Protein AF-A0A9E2H7W8-F1 (afdb_monomer)

pLDDT: mean 78.33, std 19.4, range [37.12, 98.12]

Foldseek 3Di:
DDPVVVVVVVVVVLVPPPCVPFAAFDDDQVQWTQHPQAIFGSDPPCRDDGDGLLLLLDADPQQQARPVLQVVLPDPPQDPSNSVSCVVSSVVSCVVSVVSHDPPRPDGPHVLNVLLSVLSNQVVDPPGRDPVSVVSVVVSVVVSVVVPPPPPDPPDD

Sequence (157 aa):
MDKYDTLLLDWADSSKIDEAECGKVVQVFGSWIVTEEGLVYGGSPHVEYFIEASRLWEVRPRTRQWDWLLHMDEKAWMSDADVYCLNTAFFFALDFFRAKQPRDFQGADTVGTLSLQAIGLLNRRPGAGGEIGKKLDNAVKRLSSYERDDDKEPRER

Secondary structure (DSSP, 8-state):
--HHHHHHHHHHH-TTS-HHHH--EEEEETTEEEESSEEEE--TT-TT-EEEGGGTT-B-TTT--BHHHHHHHT-TT--HHHHHHHHHHHHHHHHHTGGG--TT-----HHHHHHHHHHHHHHHSTTTSTTHHHHHHHHHHHHHHHTTSTT------

Radius of gyration: 19.07 Å; Cα contacts (8 Å, |Δi|>4): 165; chains: 1; bounding box: 36×75×44 Å

Solvent-accessible surface area (backbone atoms only — not comparable to full-atom values): 9376 Å² total; per-residue (Å²): 135,56,84,65,60,56,56,56,52,58,50,63,70,57,71,72,62,60,62,87,79,50,49,59,82,73,49,77,29,85,47,29,35,34,28,79,50,24,39,34,34,70,38,85,96,57,65,80,48,70,48,48,49,77,56,72,78,44,47,38,94,86,71,26,24,46,38,63,69,55,57,53,59,73,36,90,86,54,47,76,65,49,49,56,24,41,55,54,45,50,57,52,46,51,64,74,46,49,90,59,58,63,93,83,64,88,71,63,36,58,67,62,36,54,50,52,50,53,34,53,59,37,55,71,41,89,93,67,13,80,62,58,27,53,53,49,53,54,48,51,56,50,56,72,53,59,81,68,65,85,78,68,74,81,80,81,130

Mean predicted aligned error: 12.01 Å

Structure (mmCIF, N/CA/C/O backbone):
data_AF-A0A9E2H7W8-F1
#
_entry.id   AF-A0A9E2H7W8-F1
#
loop_
_atom_site.group_PDB
_atom_site.id
_atom_site.type_symbol
_atom_site.label_atom_id
_atom_site.label_alt_id
_atom_site.label_comp_id
_atom_site.label_asym_id
_atom_site.label_entity_id
_atom_site.label_seq_id
_atom_site.pdbx_PDB_ins_code
_atom_site.Cartn_x
_atom_site.Cartn_y
_atom_site.Cartn_z
_atom_site.occupancy
_atom_site.B_iso_or_equiv
_atom_site.auth_seq_id
_atom_site.auth_comp_id
_atom_site.auth_asym_id
_atom_site.auth_atom_id
_atom_site.pdbx_PDB_model_num
ATOM 1 N N . MET A 1 1 ? 4.867 -35.453 -3.139 1.00 44.66 1 MET A N 1
ATOM 2 C CA . MET A 1 1 ? 4.911 -34.287 -2.242 1.00 44.66 1 MET A CA 1
ATOM 3 C C . MET A 1 1 ? 5.174 -33.113 -3.149 1.00 44.66 1 MET A C 1
ATOM 5 O O . MET A 1 1 ? 6.260 -33.031 -3.717 1.00 44.66 1 MET A O 1
ATOM 9 N N . ASP A 1 2 ? 4.121 -32.359 -3.440 1.00 42.00 2 ASP A N 1
ATOM 10 C CA . ASP A 1 2 ? 4.185 -31.297 -4.436 1.00 42.00 2 ASP A CA 1
ATOM 11 C C . ASP A 1 2 ? 4.929 -30.098 -3.853 1.00 42.00 2 ASP A C 1
ATOM 13 O O . ASP A 1 2 ? 4.917 -29.863 -2.648 1.00 42.00 2 ASP A O 1
ATOM 17 N N . LYS A 1 3 ? 5.577 -29.319 -4.719 1.00 40.59 3 LYS A N 1
ATOM 18 C CA . LYS A 1 3 ? 6.368 -28.123 -4.370 1.00 40.59 3 LYS A CA 1
ATOM 19 C C . LYS A 1 3 ? 5.599 -27.101 -3.504 1.00 40.59 3 LYS A C 1
ATOM 21 O O . LYS A 1 3 ? 6.209 -26.239 -2.881 1.00 40.59 3 LYS A O 1
ATOM 26 N N . TYR A 1 4 ? 4.272 -27.205 -3.474 1.00 43.06 4 TYR A N 1
ATOM 27 C CA . TYR A 1 4 ? 3.365 -26.389 -2.671 1.00 43.06 4 TYR A CA 1
ATOM 28 C C . TYR A 1 4 ? 3.225 -26.868 -1.218 1.00 43.06 4 TYR A C 1
ATOM 30 O O . TYR A 1 4 ? 3.068 -26.031 -0.334 1.00 43.06 4 TYR A O 1
ATOM 38 N N . ASP A 1 5 ? 3.367 -28.170 -0.947 1.00 37.12 5 ASP A N 1
ATOM 39 C CA . ASP A 1 5 ? 3.333 -28.712 0.421 1.00 37.12 5 ASP A CA 1
ATOM 40 C C . ASP A 1 5 ? 4.557 -28.256 1.224 1.00 37.12 5 ASP A C 1
ATOM 42 O O . ASP A 1 5 ? 4.476 -28.021 2.426 1.00 37.12 5 ASP A O 1
ATOM 46 N N . THR A 1 6 ? 5.700 -28.086 0.555 1.00 44.28 6 THR A N 1
ATOM 47 C CA . THR A 1 6 ? 6.949 -27.648 1.193 1.00 44.28 6 THR A CA 1
ATOM 48 C C . THR A 1 6 ? 6.912 -26.167 1.579 1.00 44.28 6 THR A C 1
ATOM 50 O O . THR A 1 6 ? 7.431 -25.802 2.626 1.00 44.28 6 THR A O 1
ATOM 53 N N . LEU A 1 7 ? 6.237 -25.322 0.788 1.00 44.41 7 LEU A N 1
ATOM 54 C CA . LEU A 1 7 ? 6.051 -23.897 1.101 1.00 44.41 7 LEU A CA 1
ATOM 55 C C . LEU A 1 7 ? 5.103 -23.679 2.289 1.00 44.41 7 LEU A C 1
ATOM 57 O O . LEU A 1 7 ? 5.297 -22.744 3.059 1.00 44.41 7 LEU A O 1
ATOM 61 N N . LEU A 1 8 ? 4.106 -24.554 2.452 1.00 42.44 8 LEU A N 1
ATOM 62 C CA . LEU A 1 8 ? 3.208 -24.580 3.612 1.00 42.44 8 LEU A CA 1
ATOM 63 C C . LEU A 1 8 ? 3.922 -25.031 4.897 1.00 42.44 8 LEU A C 1
ATOM 65 O O . LEU A 1 8 ? 3.584 -24.563 5.982 1.00 42.44 8 LEU A O 1
ATOM 69 N N . LEU A 1 9 ? 4.921 -25.910 4.777 1.00 42.34 9 LEU A N 1
ATOM 70 C CA . LEU A 1 9 ? 5.738 -26.387 5.897 1.00 42.34 9 LEU A CA 1
ATOM 71 C C . LEU A 1 9 ? 6.800 -25.367 6.343 1.00 42.34 9 LEU A C 1
ATOM 73 O O . LEU A 1 9 ? 6.976 -25.201 7.545 1.00 42.34 9 LEU A O 1
ATOM 77 N N . ASP A 1 10 ? 7.422 -24.617 5.426 1.00 45.72 10 ASP A N 1
ATOM 78 C CA . ASP A 1 10 ? 8.289 -23.474 5.790 1.00 45.72 10 ASP A CA 1
ATOM 79 C C . ASP A 1 10 ? 7.483 -22.320 6.425 1.00 45.72 10 ASP A C 1
ATOM 81 O O . ASP A 1 10 ? 7.966 -21.594 7.296 1.00 45.72 10 ASP A O 1
ATOM 85 N N . TRP A 1 11 ? 6.211 -22.180 6.044 1.00 48.69 11 TRP A N 1
ATOM 86 C CA . TRP A 1 11 ? 5.262 -21.255 6.669 1.00 48.69 11 TRP A CA 1
ATOM 87 C C . TRP A 1 11 ? 4.937 -21.609 8.124 1.00 48.69 11 TRP A C 1
ATOM 89 O O . TRP A 1 11 ? 4.744 -20.717 8.949 1.00 48.69 11 TRP A O 1
ATOM 99 N N . ALA A 1 12 ? 4.921 -22.900 8.457 1.00 42.59 12 ALA A N 1
ATOM 100 C CA . ALA A 1 12 ? 4.711 -23.366 9.823 1.00 42.59 12 ALA A CA 1
ATOM 101 C C . ALA A 1 12 ? 5.918 -23.106 10.743 1.00 42.59 12 ALA A C 1
ATOM 103 O O . ALA A 1 12 ? 5.743 -23.136 11.953 1.00 42.59 12 ALA A O 1
ATOM 104 N N . ASP A 1 13 ? 7.109 -22.814 10.209 1.00 45.91 13 ASP A N 1
ATOM 105 C CA . ASP A 1 13 ? 8.274 -22.376 11.003 1.00 45.91 13 ASP A CA 1
ATOM 106 C C . ASP A 1 13 ? 8.330 -20.837 11.147 1.00 45.91 13 ASP A C 1
ATOM 108 O O . ASP A 1 13 ? 8.968 -20.289 12.047 1.00 45.91 13 ASP A O 1
ATOM 112 N N . SER A 1 14 ? 7.562 -20.119 10.314 1.00 47.2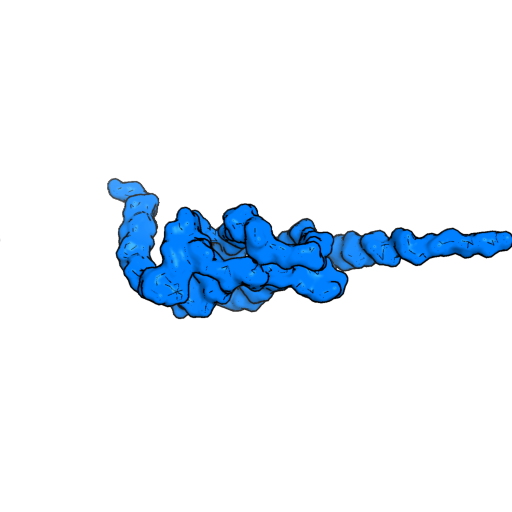2 14 SER A N 1
ATOM 113 C CA . SER A 1 14 ? 7.290 -18.678 10.453 1.00 47.22 14 SER A CA 1
ATOM 114 C C . SER A 1 14 ? 6.234 -18.368 11.527 1.00 47.22 14 SER A C 1
ATOM 116 O O . SER A 1 14 ? 5.919 -17.205 11.772 1.00 47.22 14 SER A O 1
ATOM 118 N N . SER A 1 15 ? 5.737 -19.382 12.247 1.00 44.72 15 SER A N 1
ATOM 119 C CA . SER A 1 15 ? 4.839 -19.261 13.408 1.00 44.72 15 SER A CA 1
ATOM 120 C C . SER A 1 15 ? 5.518 -18.676 14.662 1.00 44.72 15 SER A C 1
ATOM 122 O O . SER A 1 15 ? 5.106 -18.951 15.787 1.00 44.72 15 SER A O 1
ATOM 124 N N . LYS A 1 16 ? 6.586 -17.894 14.479 1.00 46.44 16 LYS A N 1
ATOM 125 C CA . LYS A 1 16 ? 7.222 -17.063 15.509 1.00 46.44 16 LYS A CA 1
ATOM 126 C C . LYS A 1 16 ? 7.024 -15.574 15.243 1.00 46.44 16 LYS A C 1
ATOM 128 O O . LYS A 1 16 ? 7.839 -14.756 15.653 1.00 46.44 16 LYS A O 1
ATOM 133 N N . ILE A 1 17 ? 5.945 -15.210 14.559 1.00 52.53 17 ILE A N 1
ATOM 134 C CA . ILE A 1 17 ? 5.330 -13.920 14.848 1.00 52.53 17 ILE A CA 1
ATOM 135 C C . ILE A 1 17 ? 4.647 -14.150 16.188 1.00 52.53 17 ILE A C 1
ATOM 137 O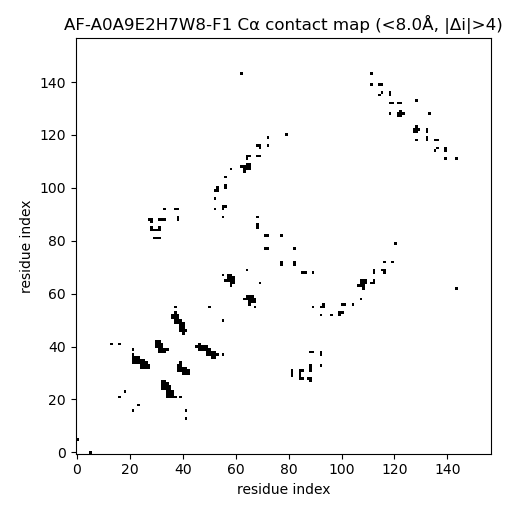 O . ILE A 1 17 ? 3.678 -14.904 16.248 1.00 52.53 17 ILE A O 1
ATOM 141 N N . ASP A 1 18 ? 5.227 -13.617 17.263 1.00 46.28 18 ASP A N 1
ATOM 142 C CA . ASP A 1 18 ? 4.607 -13.659 18.583 1.00 46.28 18 ASP A CA 1
ATOM 143 C C . ASP A 1 18 ? 3.198 -13.067 18.430 1.00 46.28 18 ASP A C 1
ATOM 145 O O . ASP A 1 18 ? 3.026 -11.858 18.264 1.00 46.28 18 ASP A O 1
ATOM 149 N N . GLU A 1 19 ? 2.172 -13.927 18.451 1.00 49.47 19 GLU A N 1
ATOM 150 C CA . GLU A 1 19 ? 0.756 -13.526 18.385 1.00 49.47 19 GLU A CA 1
ATOM 151 C C . GLU A 1 19 ? 0.411 -12.494 19.477 1.00 49.47 19 GLU A C 1
ATOM 153 O O . GLU A 1 19 ? -0.604 -11.805 19.396 1.00 49.47 19 GLU A O 1
ATOM 158 N N . ALA A 1 20 ? 1.280 -12.372 20.486 1.00 48.41 20 ALA A N 1
ATOM 159 C CA . ALA A 1 20 ? 1.199 -11.433 21.586 1.00 48.41 20 ALA A CA 1
ATOM 160 C C . ALA A 1 20 ? 1.316 -9.949 21.186 1.00 48.41 20 ALA A C 1
ATOM 162 O O . ALA A 1 20 ? 0.819 -9.118 21.943 1.00 48.41 20 ALA A O 1
ATOM 163 N N . GLU A 1 21 ? 1.933 -9.596 20.047 1.00 56.12 21 GLU A N 1
ATOM 164 C CA . GLU A 1 21 ? 2.217 -8.183 19.711 1.00 56.12 21 GLU A CA 1
ATOM 165 C C . GLU A 1 21 ? 1.489 -7.623 18.474 1.00 56.12 21 GLU A C 1
ATOM 167 O O . GLU A 1 21 ? 1.510 -6.412 18.279 1.00 56.12 21 GLU A O 1
ATOM 172 N N . CYS A 1 22 ? 0.842 -8.445 17.637 1.00 59.53 22 CYS A N 1
ATOM 173 C CA . CYS A 1 22 ? 0.241 -7.975 16.369 1.00 59.53 22 CYS A CA 1
ATOM 174 C C . CYS A 1 22 ? -1.229 -8.364 16.147 1.00 59.53 22 CYS A C 1
ATOM 176 O O . CYS A 1 22 ? -1.785 -8.122 15.068 1.00 59.53 22 CYS A O 1
ATOM 178 N N . GLY A 1 23 ? -1.873 -8.955 17.154 1.00 71.81 23 GLY A N 1
ATOM 179 C CA . GLY A 1 23 ? -3.262 -9.393 17.084 1.00 71.81 23 GLY A CA 1
ATOM 180 C C . GLY A 1 23 ? -3.481 -10.615 16.185 1.00 71.81 23 GLY A C 1
ATOM 181 O O . GLY A 1 23 ? -2.573 -11.157 15.554 1.00 71.81 23 GLY A O 1
ATOM 182 N N . LYS A 1 24 ? -4.730 -11.081 16.131 1.00 87.19 24 LYS A N 1
ATOM 183 C CA . LYS A 1 24 ? -5.105 -12.304 15.413 1.00 87.19 24 LYS A CA 1
ATOM 184 C C . LYS A 1 24 ? -4.941 -12.148 13.897 1.00 87.19 24 LYS A C 1
ATOM 186 O O . LYS A 1 24 ? -5.365 -11.145 13.323 1.00 87.19 24 LYS A O 1
ATOM 191 N N . VAL A 1 25 ? -4.399 -13.175 13.237 1.00 90.88 25 VAL A N 1
ATOM 192 C CA . VAL A 1 25 ? -4.284 -13.234 11.770 1.00 90.88 25 VAL A CA 1
ATOM 193 C C . VAL A 1 25 ? -5.665 -13.362 11.118 1.00 90.88 25 VAL A C 1
ATOM 195 O O . VAL A 1 25 ? -6.462 -14.232 11.475 1.00 90.88 25 VAL A O 1
ATOM 198 N N . VAL A 1 26 ? -5.926 -12.504 10.132 1.00 94.06 26 VAL A N 1
ATOM 199 C CA . VAL A 1 26 ? -7.161 -12.461 9.336 1.00 94.06 26 VAL A CA 1
ATOM 200 C C . VAL A 1 26 ? -6.944 -13.108 7.971 1.00 94.06 26 VAL A C 1
ATOM 202 O O . VAL A 1 26 ? -7.725 -13.968 7.572 1.00 94.06 26 VAL A O 1
ATOM 205 N N . GLN A 1 27 ? -5.900 -12.693 7.247 1.00 95.19 27 GLN A N 1
ATOM 206 C CA . GLN A 1 27 ? -5.619 -13.155 5.885 1.00 95.19 27 GLN A CA 1
ATOM 207 C C . GLN A 1 27 ? -4.141 -12.965 5.529 1.00 95.19 27 GLN A C 1
ATOM 209 O O . GLN A 1 27 ? -3.472 -12.075 6.040 1.00 95.19 27 GLN A O 1
ATOM 214 N N . VAL A 1 28 ? -3.641 -13.787 4.610 1.00 93.25 28 VAL A N 1
ATOM 215 C CA . VAL A 1 28 ? -2.244 -13.801 4.164 1.00 93.25 28 VAL A CA 1
ATOM 216 C C . VAL A 1 28 ? -2.148 -13.593 2.656 1.00 93.25 28 VAL A C 1
ATOM 218 O O . VAL A 1 28 ? -2.925 -14.186 1.902 1.00 93.25 28 VAL A O 1
ATOM 221 N N . PHE A 1 29 ? -1.139 -12.830 2.227 1.00 93.50 29 PHE A N 1
ATOM 222 C CA . PHE A 1 29 ? -0.757 -12.620 0.832 1.00 93.50 29 PHE A CA 1
ATOM 223 C C . PHE A 1 29 ? 0.772 -12.608 0.691 1.00 93.50 29 PHE A C 1
ATOM 225 O O . PHE A 1 29 ? 1.420 -11.581 0.894 1.00 93.50 29 PHE A O 1
ATOM 232 N N . GLY A 1 30 ? 1.365 -13.751 0.333 1.00 91.62 30 GLY A N 1
ATOM 233 C CA . GLY A 1 30 ? 2.826 -13.879 0.291 1.00 91.62 30 GLY A CA 1
ATOM 234 C C . GLY A 1 30 ? 3.438 -13.505 1.642 1.00 91.62 30 GLY A C 1
ATOM 235 O O . GLY A 1 30 ? 2.965 -13.975 2.666 1.00 91.62 30 GLY A O 1
ATOM 236 N N . SER A 1 31 ? 4.432 -12.619 1.651 1.00 91.12 31 SER A N 1
ATOM 237 C CA . SER A 1 31 ? 5.090 -12.134 2.873 1.00 91.12 31 SER A CA 1
ATOM 238 C C . SER A 1 31 ? 4.257 -11.132 3.694 1.00 91.12 31 SER A C 1
ATOM 240 O O . SER A 1 31 ? 4.716 -10.694 4.743 1.00 91.12 31 SER A O 1
ATOM 242 N N . TRP A 1 32 ? 3.063 -10.734 3.240 1.00 93.69 32 TRP A N 1
ATOM 243 C CA . TRP A 1 32 ? 2.207 -9.762 3.928 1.00 93.69 32 TRP A CA 1
ATOM 244 C C . TRP A 1 32 ? 1.034 -10.433 4.634 1.00 93.69 32 TRP A C 1
ATOM 246 O O . TRP A 1 32 ? 0.323 -11.257 4.056 1.00 93.69 32 TRP A O 1
ATOM 256 N N . ILE A 1 33 ? 0.811 -10.046 5.884 1.00 94.06 33 ILE A N 1
ATOM 257 C CA . ILE A 1 33 ? -0.150 -10.662 6.792 1.00 94.06 33 ILE A CA 1
ATOM 258 C C . ILE A 1 33 ? -1.088 -9.570 7.295 1.00 94.06 33 ILE A C 1
ATOM 260 O O . ILE A 1 33 ? -0.663 -8.604 7.920 1.00 94.06 33 ILE A O 1
ATOM 264 N N . VAL A 1 34 ? -2.376 -9.715 7.009 1.00 95.38 34 VAL A N 1
ATOM 265 C CA . VAL A 1 34 ? -3.436 -8.865 7.554 1.00 95.38 34 VAL A CA 1
ATOM 266 C C . VAL A 1 34 ? -3.830 -9.437 8.908 1.00 95.38 34 VAL A C 1
ATOM 268 O O . VAL A 1 34 ? -4.223 -10.603 8.994 1.00 95.38 34 VAL A O 1
ATOM 271 N N . THR A 1 35 ? -3.741 -8.626 9.955 1.00 95.00 35 THR A N 1
ATOM 272 C CA . THR A 1 35 ? -4.181 -8.964 11.314 1.00 95.00 35 THR A CA 1
ATOM 273 C C . THR A 1 35 ? -5.399 -8.128 11.701 1.00 95.00 35 THR A C 1
ATOM 275 O O . THR A 1 35 ? -5.868 -7.309 10.916 1.00 95.00 35 THR A O 1
ATOM 278 N N . GLU A 1 36 ? -5.947 -8.316 12.902 1.00 94.19 36 GLU A N 1
ATOM 279 C CA . GLU A 1 36 ? -7.016 -7.457 13.444 1.00 94.19 36 GLU A CA 1
ATOM 280 C C . GLU A 1 36 ? -6.541 -6.025 13.770 1.00 94.19 36 GLU A C 1
ATOM 282 O O . GLU A 1 36 ? -7.351 -5.099 13.913 1.00 94.19 36 GLU A O 1
ATOM 287 N N . GLU A 1 37 ? -5.228 -5.817 13.842 1.00 93.06 37 GLU A N 1
ATOM 288 C CA . GLU A 1 37 ? -4.620 -4.544 14.227 1.00 93.06 37 GLU A CA 1
ATOM 289 C C . GLU A 1 37 ? -4.046 -3.774 13.037 1.00 93.06 37 GLU A C 1
ATOM 291 O O . GLU A 1 37 ? -3.989 -2.543 13.087 1.00 93.06 37 GLU A O 1
ATOM 296 N N . GLY A 1 38 ? -3.694 -4.453 11.942 1.00 94.69 38 GLY A N 1
ATOM 297 C CA . GLY A 1 38 ? -3.121 -3.808 10.767 1.00 94.69 38 GLY A CA 1
ATOM 298 C C . GLY A 1 38 ? -2.531 -4.783 9.753 1.00 94.69 38 GLY A C 1
ATOM 299 O O . GLY A 1 38 ? -3.066 -5.865 9.520 1.00 94.69 38 GLY A O 1
ATOM 300 N N . LEU A 1 39 ? -1.438 -4.368 9.118 1.00 94.44 39 LEU A N 1
ATOM 301 C CA . LEU A 1 39 ? -0.706 -5.143 8.126 1.00 94.44 39 LEU A CA 1
ATOM 302 C C . LEU A 1 39 ? 0.736 -5.364 8.592 1.00 94.44 39 LEU A C 1
ATOM 304 O O . LEU A 1 39 ? 1.449 -4.407 8.879 1.00 94.44 39 LEU A O 1
ATOM 308 N N . VAL A 1 40 ? 1.171 -6.616 8.635 1.00 92.56 40 VAL A N 1
ATOM 309 C CA . VAL A 1 40 ? 2.506 -7.035 9.072 1.00 92.56 40 VAL A CA 1
ATOM 310 C C . VAL A 1 40 ? 3.268 -7.611 7.887 1.00 92.56 40 VAL A C 1
ATOM 312 O O . VAL A 1 40 ? 2.708 -8.364 7.088 1.00 92.56 40 VAL A O 1
ATOM 315 N N . TYR A 1 41 ? 4.552 -7.292 7.777 1.00 91.12 41 TYR A N 1
ATOM 316 C CA . TYR A 1 41 ? 5.461 -7.990 6.878 1.00 91.12 41 TYR A CA 1
ATOM 317 C C . TYR A 1 41 ? 6.175 -9.126 7.622 1.00 91.12 41 TYR A C 1
ATOM 319 O O . TYR A 1 41 ? 6.957 -8.889 8.538 1.00 91.12 41 TYR A O 1
ATOM 327 N N . GLY A 1 42 ? 5.913 -10.366 7.213 1.00 85.50 42 GLY A N 1
ATOM 328 C CA . GLY A 1 42 ? 6.497 -11.586 7.774 1.00 85.50 42 GLY A CA 1
ATOM 329 C C . GLY A 1 42 ? 7.741 -12.095 7.037 1.00 85.50 42 GLY A C 1
ATOM 330 O O . GLY A 1 42 ? 8.185 -13.211 7.294 1.00 85.50 42 GLY A O 1
ATOM 331 N N . GLY A 1 43 ? 8.295 -11.336 6.085 1.00 78.44 43 GLY A N 1
ATOM 332 C CA . GLY A 1 43 ? 9.457 -11.774 5.310 1.00 78.44 43 GLY A CA 1
ATOM 333 C C . GLY A 1 43 ? 10.785 -11.619 6.063 1.00 78.44 43 GLY A C 1
ATOM 334 O O . GLY A 1 43 ? 11.077 -10.586 6.664 1.00 78.44 43 GLY A O 1
ATOM 335 N N . SER A 1 44 ? 11.643 -12.635 5.980 1.00 69.12 44 SER A N 1
ATOM 336 C CA . SER A 1 44 ? 13.021 -12.589 6.494 1.00 69.12 44 SER A CA 1
ATOM 337 C C . SER A 1 44 ? 13.945 -11.803 5.543 1.00 69.12 44 SER A C 1
ATOM 339 O O . SER A 1 44 ? 13.782 -11.919 4.326 1.00 69.12 44 SER A O 1
ATOM 341 N N . PRO A 1 45 ? 14.924 -11.014 6.037 1.00 64.56 45 PRO A N 1
ATOM 342 C CA . PRO A 1 45 ? 15.344 -10.850 7.436 1.00 64.56 45 PRO A CA 1
ATOM 343 C C . PRO A 1 45 ? 14.651 -9.695 8.185 1.00 64.56 45 PRO A C 1
ATOM 345 O O . PRO A 1 45 ? 15.090 -9.328 9.271 1.00 64.56 45 PRO A O 1
ATOM 348 N N . HIS A 1 46 ? 13.608 -9.085 7.618 1.00 63.06 46 HIS A N 1
ATOM 349 C CA . HIS A 1 46 ? 13.054 -7.815 8.095 1.00 63.06 46 HIS A CA 1
ATOM 350 C C . HIS A 1 46 ? 11.624 -7.964 8.624 1.00 63.06 46 HIS A C 1
ATOM 352 O O . HIS A 1 46 ? 10.704 -7.379 8.072 1.00 63.06 46 HIS A O 1
ATOM 358 N N . VAL A 1 47 ? 11.441 -8.689 9.729 1.00 60.88 47 VAL A N 1
ATOM 359 C CA . VAL A 1 47 ? 10.121 -8.989 10.338 1.00 60.88 47 VAL A CA 1
ATOM 360 C C . VAL A 1 47 ? 9.511 -7.790 11.104 1.00 60.88 47 VAL A C 1
ATOM 362 O O . VAL A 1 47 ? 8.584 -7.938 11.888 1.00 60.88 47 VAL A O 1
ATOM 365 N N . GLU A 1 48 ? 10.038 -6.577 10.921 1.00 66.88 48 GLU A N 1
ATOM 366 C CA . GLU A 1 48 ? 9.772 -5.430 11.811 1.00 66.88 48 GLU A CA 1
ATOM 367 C C . GLU A 1 48 ? 8.768 -4.407 11.252 1.00 66.88 48 GLU A C 1
ATOM 369 O O . GLU A 1 48 ? 8.524 -3.372 11.873 1.00 66.88 48 GLU A O 1
ATOM 374 N N . TYR A 1 49 ? 8.193 -4.639 10.069 1.00 82.81 49 TYR A N 1
ATOM 375 C CA . TYR A 1 49 ? 7.285 -3.662 9.461 1.00 82.81 49 TYR A CA 1
ATOM 376 C C . TYR A 1 49 ? 5.828 -3.968 9.796 1.00 82.81 49 TYR A C 1
ATOM 378 O O . TYR A 1 49 ? 5.230 -4.893 9.247 1.00 82.81 49 TYR A O 1
ATOM 386 N N . PHE A 1 50 ? 5.260 -3.128 10.660 1.00 91.19 50 PHE A N 1
ATOM 387 C CA . PHE A 1 50 ? 3.841 -3.095 10.993 1.00 91.19 50 PHE A CA 1
ATOM 388 C C . PHE A 1 50 ? 3.210 -1.770 10.550 1.00 91.19 50 PHE A C 1
ATOM 390 O O . PHE A 1 50 ? 3.674 -0.682 10.902 1.00 91.19 50 PHE A O 1
ATOM 397 N N . ILE A 1 51 ? 2.136 -1.870 9.773 1.00 93.50 51 ILE A N 1
ATOM 398 C CA . ILE A 1 51 ? 1.284 -0.761 9.356 1.00 93.50 51 ILE A CA 1
ATOM 399 C C . ILE A 1 51 ? -0.013 -0.877 10.141 1.00 93.50 51 ILE A C 1
ATOM 401 O O . ILE A 1 51 ? -0.878 -1.690 9.818 1.00 93.50 51 ILE A O 1
ATOM 405 N N . GLU A 1 52 ? -0.152 -0.054 11.171 1.00 93.62 52 GLU A N 1
ATOM 406 C CA . GLU A 1 52 ? -1.367 -0.009 11.977 1.00 93.62 52 GLU A CA 1
ATOM 407 C C . GLU A 1 52 ? -2.591 0.331 11.108 1.00 93.62 52 GLU A C 1
ATOM 409 O O . GLU A 1 52 ? -2.525 1.167 10.202 1.00 93.62 52 GLU A O 1
ATOM 414 N N . ALA A 1 53 ? -3.741 -0.275 11.402 1.00 94.94 53 ALA A N 1
ATOM 415 C CA . ALA A 1 53 ? -4.966 -0.083 10.631 1.00 94.94 53 ALA A CA 1
ATOM 416 C C . ALA A 1 53 ? -5.414 1.389 10.531 1.00 94.94 53 ALA A C 1
ATOM 418 O O . ALA A 1 53 ? -6.005 1.786 9.527 1.00 94.94 53 ALA A O 1
ATOM 419 N N . SER A 1 54 ? -5.131 2.205 11.553 1.00 92.50 54 SER A N 1
ATOM 420 C CA . SER A 1 54 ? -5.414 3.649 11.557 1.00 92.50 54 SER A CA 1
ATOM 421 C C . SER A 1 54 ? -4.593 4.415 10.510 1.00 92.50 54 SER A C 1
ATOM 423 O O . SER A 1 54 ? -5.042 5.439 9.995 1.00 92.50 54 SER A O 1
ATOM 425 N N . ARG A 1 55 ? -3.424 3.884 10.140 1.00 94.88 55 ARG A N 1
ATOM 426 C CA . ARG A 1 55 ? -2.456 4.496 9.224 1.00 94.88 55 ARG A CA 1
ATOM 427 C C . ARG A 1 55 ? -2.622 4.055 7.772 1.00 94.88 55 ARG A C 1
ATOM 429 O O . ARG A 1 55 ? -2.055 4.684 6.885 1.00 94.88 55 ARG A O 1
ATOM 436 N N . LEU A 1 56 ? -3.442 3.035 7.495 1.00 96.19 56 LEU A N 1
ATOM 437 C CA . LEU A 1 56 ? -3.737 2.585 6.123 1.00 96.19 56 LEU A CA 1
ATOM 438 C C . LEU A 1 56 ? -4.331 3.704 5.251 1.00 96.19 56 LEU A C 1
ATOM 440 O O . LEU A 1 56 ? -4.166 3.698 4.035 1.00 96.19 56 LEU A O 1
ATOM 444 N N . TRP A 1 57 ? -4.992 4.683 5.871 1.00 96.75 57 TRP A N 1
ATOM 445 C CA . TRP A 1 57 ? -5.630 5.811 5.189 1.00 96.75 57 TRP A CA 1
ATOM 446 C C . TRP A 1 57 ? -4.699 7.014 4.965 1.00 96.75 57 TRP A C 1
ATOM 448 O O . TRP A 1 57 ? -5.148 8.050 4.469 1.00 96.75 57 TRP A O 1
ATOM 458 N N . GLU A 1 58 ? -3.414 6.900 5.316 1.00 96.06 58 GLU A N 1
ATOM 459 C CA . GLU A 1 58 ? -2.416 7.945 5.084 1.00 96.06 58 GLU A CA 1
ATOM 460 C C . GLU A 1 58 ? -2.160 8.135 3.579 1.00 96.06 58 GLU A C 1
ATOM 462 O O . GLU A 1 58 ? -1.767 7.220 2.846 1.00 96.06 58 GLU A O 1
ATOM 467 N N . VAL A 1 59 ? -2.370 9.368 3.117 1.00 97.06 59 VAL A N 1
ATOM 468 C CA . VAL A 1 59 ? -2.086 9.800 1.746 1.00 97.06 59 VAL A CA 1
ATOM 469 C C . VAL A 1 59 ? -1.138 10.990 1.750 1.00 97.06 59 VAL A C 1
ATOM 471 O O . VAL A 1 59 ? -1.157 11.826 2.656 1.00 97.06 59 VAL A O 1
ATOM 474 N N . ARG A 1 60 ? -0.324 11.118 0.702 1.00 93.88 60 ARG A N 1
ATOM 475 C CA . ARG A 1 60 ? 0.581 12.261 0.544 1.00 93.88 60 ARG A CA 1
ATOM 476 C C . ARG A 1 60 ? -0.227 13.566 0.424 1.00 93.88 60 ARG A C 1
ATOM 478 O O . ARG A 1 60 ? -1.064 13.654 -0.475 1.00 93.88 60 ARG A O 1
ATOM 485 N N . PRO A 1 61 ? 0.057 14.625 1.213 1.00 89.06 61 PRO A N 1
ATOM 486 C CA . PRO A 1 61 ? -0.802 15.816 1.290 1.00 89.06 61 PRO A CA 1
ATOM 487 C C . PRO A 1 61 ? -1.067 16.551 -0.031 1.00 89.06 61 PRO A C 1
ATOM 489 O O . PRO A 1 61 ? -2.074 17.236 -0.160 1.00 89.06 61 PRO A O 1
ATOM 492 N N . ARG A 1 62 ? -0.156 16.454 -1.009 1.00 87.94 62 ARG A N 1
ATOM 493 C CA . ARG A 1 62 ? -0.256 17.186 -2.287 1.00 87.94 62 ARG A CA 1
ATOM 494 C C . ARG A 1 62 ? -0.770 16.347 -3.448 1.00 87.94 62 ARG A C 1
ATOM 496 O O . ARG A 1 62 ? -1.446 16.880 -4.314 1.00 87.94 62 ARG A O 1
ATOM 503 N N . THR A 1 63 ? -0.390 15.074 -3.503 1.00 91.62 63 THR A N 1
ATOM 504 C CA . THR A 1 63 ? -0.713 14.186 -4.631 1.00 91.62 63 THR A CA 1
ATOM 505 C C . THR A 1 63 ? -1.825 13.206 -4.298 1.00 91.62 63 THR A C 1
ATOM 507 O O . THR A 1 63 ? -2.321 12.537 -5.191 1.00 91.62 63 THR A O 1
ATOM 510 N N . ARG A 1 64 ? -2.195 13.092 -3.015 1.00 95.06 64 ARG A N 1
ATOM 511 C CA . ARG A 1 64 ? -3.168 12.127 -2.494 1.00 95.06 64 ARG A CA 1
ATOM 512 C C . ARG A 1 64 ? -2.851 10.669 -2.837 1.00 95.06 64 ARG A C 1
ATOM 514 O O . ARG A 1 64 ? -3.730 9.816 -2.807 1.00 95.06 64 ARG A O 1
ATOM 521 N N . GLN A 1 65 ? -1.599 10.369 -3.149 1.00 96.69 65 GLN A N 1
ATOM 522 C CA . GLN A 1 65 ? -1.142 9.005 -3.388 1.00 96.69 65 GLN A CA 1
ATOM 523 C C . GLN A 1 65 ? -1.033 8.254 -2.063 1.00 96.69 65 GLN A C 1
ATOM 525 O O . GLN A 1 65 ? -0.694 8.872 -1.050 1.00 96.69 65 GLN A O 1
ATOM 530 N N . TRP A 1 66 ? -1.295 6.947 -2.072 1.00 97.62 66 TRP A N 1
ATOM 531 C CA . TRP A 1 66 ? -1.172 6.102 -0.883 1.00 97.62 66 TRP A CA 1
ATOM 532 C C . TRP A 1 66 ? 0.267 6.123 -0.382 1.00 97.62 66 TRP A C 1
ATOM 534 O O . TRP A 1 66 ? 1.178 5.693 -1.095 1.00 97.62 66 TRP A O 1
ATOM 544 N N . ASP A 1 67 ? 0.479 6.638 0.829 1.00 95.56 67 ASP A N 1
ATOM 545 C CA . ASP A 1 67 ? 1.838 6.894 1.301 1.00 95.56 67 ASP A CA 1
ATOM 546 C C . ASP A 1 67 ? 2.599 5.585 1.525 1.00 95.56 67 ASP A C 1
ATOM 548 O O . ASP A 1 67 ? 3.696 5.401 0.999 1.00 95.56 67 ASP A O 1
ATOM 552 N N . TRP A 1 68 ? 1.953 4.623 2.186 1.00 95.56 68 TRP A N 1
ATOM 553 C CA . TRP A 1 68 ? 2.529 3.315 2.485 1.00 95.56 68 TRP A CA 1
ATOM 554 C C . TRP A 1 68 ? 2.893 2.497 1.251 1.00 95.56 68 TRP A C 1
ATOM 556 O O . TRP A 1 68 ? 3.968 1.901 1.217 1.00 95.56 68 TRP A O 1
ATOM 566 N N . LEU A 1 69 ? 2.049 2.493 0.216 1.00 95.75 69 LEU A N 1
ATOM 567 C CA . LEU A 1 69 ? 2.349 1.760 -1.016 1.00 95.75 69 LEU A CA 1
ATOM 568 C C . LEU A 1 69 ? 3.621 2.298 -1.687 1.00 95.75 69 LEU A C 1
ATOM 570 O O . LEU A 1 69 ? 4.465 1.516 -2.126 1.00 95.75 69 LEU A O 1
ATOM 574 N N . LEU A 1 70 ? 3.801 3.621 -1.720 1.00 93.94 70 LEU A N 1
ATOM 575 C CA . LEU A 1 70 ? 5.016 4.228 -2.268 1.00 93.94 70 LEU A CA 1
ATOM 576 C C . LEU A 1 70 ? 6.224 4.036 -1.340 1.00 93.94 70 LEU A C 1
ATOM 578 O O . LEU A 1 70 ? 7.308 3.700 -1.807 1.00 93.94 70 LEU A O 1
ATOM 582 N N . HIS A 1 71 ? 6.043 4.206 -0.029 1.00 91.62 71 HIS A N 1
ATOM 583 C CA . HIS A 1 71 ? 7.130 4.104 0.943 1.00 91.62 71 HIS A CA 1
ATOM 584 C C . HIS A 1 71 ? 7.719 2.693 1.037 1.00 91.62 71 HIS A C 1
ATOM 586 O O . HIS A 1 71 ? 8.932 2.530 1.182 1.00 91.62 71 HIS A O 1
ATOM 592 N N . MET A 1 72 ? 6.871 1.665 0.963 1.00 90.94 72 MET A N 1
ATOM 593 C CA . MET A 1 72 ? 7.331 0.280 0.992 1.00 90.94 72 MET A CA 1
ATOM 594 C C . MET A 1 72 ? 8.027 -0.114 -0.306 1.00 90.94 72 MET A C 1
ATOM 596 O O . MET A 1 72 ? 9.009 -0.850 -0.254 1.00 90.94 72 MET A O 1
ATOM 600 N N . ASP A 1 73 ? 7.580 0.407 -1.453 1.00 88.81 73 ASP A N 1
ATOM 601 C CA . ASP A 1 73 ? 8.280 0.199 -2.721 1.00 88.81 73 ASP A CA 1
ATOM 602 C C . ASP A 1 73 ? 9.732 0.702 -2.603 1.00 88.81 73 ASP A C 1
ATOM 604 O O . ASP A 1 73 ? 10.657 -0.034 -2.910 1.00 88.81 73 ASP A O 1
ATOM 608 N N . GLU A 1 74 ? 9.996 1.868 -2.013 1.00 87.19 74 GLU A N 1
ATOM 609 C CA . GLU A 1 74 ? 11.355 2.430 -1.859 1.00 87.19 74 GLU A CA 1
ATOM 610 C C . GLU A 1 74 ? 12.350 1.566 -1.040 1.00 87.19 74 GLU A C 1
ATOM 612 O O . GLU A 1 74 ? 13.555 1.843 -1.031 1.00 87.19 74 GLU A O 1
ATOM 617 N N . LYS A 1 75 ? 11.900 0.510 -0.349 1.00 87.50 75 LYS A N 1
ATOM 618 C CA . LYS A 1 75 ? 12.766 -0.352 0.467 1.00 87.50 75 LYS A CA 1
ATOM 619 C C . LYS A 1 75 ? 13.591 -1.303 -0.403 1.00 87.50 75 LYS A C 1
ATOM 621 O O . LYS A 1 75 ? 13.059 -2.142 -1.120 1.00 87.50 75 LYS A O 1
ATOM 626 N N . ALA A 1 76 ? 14.917 -1.241 -0.264 1.00 85.94 76 ALA A N 1
ATOM 627 C CA . ALA A 1 76 ? 15.852 -2.057 -1.049 1.00 85.94 76 ALA A CA 1
ATOM 628 C C . ALA A 1 76 ? 15.711 -3.578 -0.839 1.00 85.94 76 ALA A C 1
ATOM 630 O O . ALA A 1 76 ? 16.143 -4.354 -1.687 1.00 85.94 76 ALA A O 1
ATOM 631 N N . TRP A 1 77 ? 15.130 -4.001 0.284 1.00 85.62 77 TRP A N 1
ATOM 632 C CA . TRP A 1 77 ? 14.900 -5.408 0.614 1.00 85.62 77 TRP A CA 1
ATOM 633 C C . TRP A 1 77 ? 13.548 -5.944 0.117 1.00 85.62 77 TRP A C 1
ATOM 635 O O . TRP A 1 77 ? 13.316 -7.145 0.204 1.00 85.62 77 TRP A O 1
ATOM 645 N N . MET A 1 78 ? 12.667 -5.088 -0.414 1.00 89.06 78 MET A N 1
ATOM 646 C CA . MET A 1 78 ? 11.394 -5.511 -1.000 1.00 89.06 78 MET A CA 1
ATOM 647 C C . MET A 1 78 ? 11.613 -6.033 -2.420 1.00 89.06 78 MET A C 1
ATOM 649 O O . MET A 1 78 ? 12.063 -5.293 -3.303 1.00 89.06 78 MET A O 1
ATOM 653 N N . SER A 1 79 ? 11.260 -7.297 -2.661 1.00 89.62 79 SER A N 1
ATOM 654 C CA . SER A 1 79 ? 11.254 -7.842 -4.018 1.00 89.62 79 SER A CA 1
ATOM 655 C C . SER A 1 79 ? 10.052 -7.329 -4.820 1.00 89.62 79 SER A C 1
ATOM 657 O O . SER A 1 79 ? 9.038 -6.923 -4.251 1.00 89.62 79 SER A O 1
ATOM 659 N N . ASP A 1 80 ? 10.123 -7.407 -6.155 1.00 90.62 80 ASP A N 1
ATOM 660 C CA . ASP A 1 80 ? 8.968 -7.129 -7.025 1.00 90.62 80 ASP A CA 1
ATOM 661 C C . ASP A 1 80 ? 7.732 -7.941 -6.577 1.00 90.62 80 ASP A C 1
ATOM 663 O O . ASP A 1 80 ? 6.617 -7.425 -6.566 1.00 90.62 80 ASP A O 1
ATOM 667 N N . ALA A 1 81 ? 7.926 -9.206 -6.178 1.00 91.31 81 ALA A N 1
ATOM 668 C CA . ALA A 1 81 ? 6.849 -10.079 -5.716 1.00 91.31 81 ALA A CA 1
ATOM 669 C C . ALA A 1 81 ? 6.233 -9.592 -4.396 1.00 91.31 81 ALA A C 1
ATOM 671 O O . ALA A 1 81 ? 5.009 -9.583 -4.267 1.00 91.31 81 ALA A O 1
ATOM 672 N N . ASP A 1 82 ? 7.055 -9.128 -3.452 1.00 92.44 82 ASP A N 1
ATOM 673 C CA . ASP A 1 82 ? 6.566 -8.575 -2.186 1.00 92.44 82 ASP A CA 1
ATOM 674 C C . ASP A 1 82 ? 5.756 -7.296 -2.407 1.00 92.44 82 ASP A C 1
ATOM 676 O O . ASP A 1 82 ? 4.763 -7.085 -1.715 1.00 92.44 82 ASP A O 1
ATOM 680 N N . VAL A 1 83 ? 6.125 -6.464 -3.389 1.00 93.38 83 VAL A N 1
ATOM 681 C CA . VAL A 1 83 ? 5.365 -5.252 -3.749 1.00 93.38 83 VAL A CA 1
ATOM 682 C C . VAL A 1 83 ? 3.999 -5.610 -4.350 1.00 93.38 83 VAL A C 1
ATOM 684 O O . VAL A 1 83 ? 2.988 -5.005 -3.994 1.00 93.38 83 VAL A O 1
ATOM 687 N N . TYR A 1 84 ? 3.918 -6.629 -5.211 1.00 93.25 84 TYR A N 1
ATOM 688 C CA . TYR A 1 84 ? 2.622 -7.092 -5.730 1.00 93.25 84 TYR A CA 1
ATOM 689 C C . TYR A 1 84 ? 1.726 -7.681 -4.630 1.00 93.25 84 TYR A C 1
ATOM 691 O O . TYR A 1 84 ? 0.522 -7.401 -4.585 1.00 93.25 84 TYR A O 1
ATOM 699 N N . CYS A 1 85 ? 2.312 -8.470 -3.729 1.00 95.50 85 CYS A N 1
ATOM 700 C CA . CYS A 1 85 ? 1.618 -9.009 -2.564 1.00 95.50 85 CYS A CA 1
ATOM 701 C C . CYS A 1 85 ? 1.134 -7.893 -1.628 1.00 95.50 85 CYS A C 1
ATOM 703 O O . CYS A 1 85 ? -0.025 -7.927 -1.213 1.00 95.50 85 CYS A O 1
ATOM 705 N N . LEU A 1 86 ? 1.964 -6.869 -1.381 1.00 96.19 86 LEU A N 1
ATOM 706 C CA . LEU A 1 86 ? 1.597 -5.682 -0.606 1.00 96.19 86 LEU A CA 1
ATOM 707 C C . LEU A 1 86 ? 0.349 -5.022 -1.176 1.00 96.19 86 LEU A C 1
ATOM 709 O O . LEU A 1 86 ? -0.592 -4.783 -0.433 1.00 96.19 86 LEU A O 1
ATOM 713 N N . ASN A 1 87 ? 0.318 -4.746 -2.481 1.00 97.19 87 ASN A N 1
ATOM 714 C CA . ASN A 1 87 ? -0.817 -4.059 -3.098 1.00 97.19 87 ASN A CA 1
ATOM 715 C C . ASN A 1 87 ? -2.127 -4.816 -2.845 1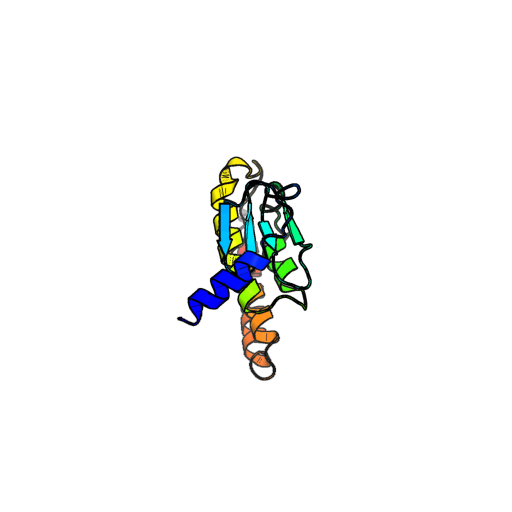.00 97.19 87 ASN A C 1
ATOM 717 O O . ASN A 1 87 ? -3.129 -4.219 -2.456 1.00 97.19 87 ASN A O 1
ATOM 721 N N . THR A 1 88 ? -2.103 -6.141 -2.998 1.00 97.25 88 THR A N 1
ATOM 722 C CA . THR A 1 88 ? -3.279 -6.986 -2.746 1.00 97.25 88 THR A CA 1
ATOM 723 C C . THR A 1 88 ? -3.683 -6.954 -1.272 1.00 97.25 88 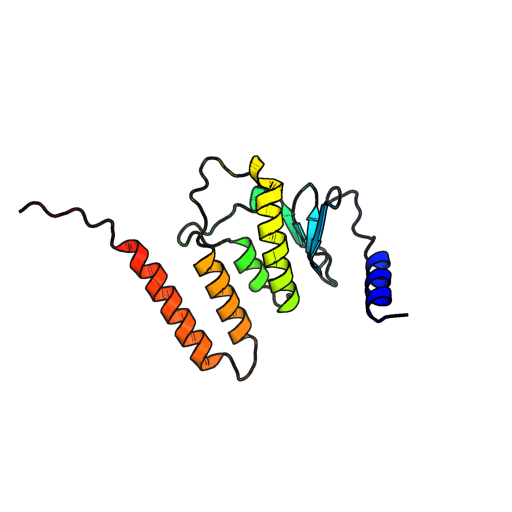THR A C 1
ATOM 725 O O . THR A 1 88 ? -4.849 -6.717 -0.957 1.00 97.25 88 THR A O 1
ATOM 728 N N . ALA A 1 89 ? -2.719 -7.138 -0.367 1.00 97.69 89 ALA A N 1
ATOM 729 C CA . ALA A 1 89 ? -2.962 -7.140 1.071 1.00 97.69 89 ALA A CA 1
ATOM 730 C C . ALA A 1 89 ? -3.471 -5.785 1.579 1.00 97.69 89 ALA A C 1
ATOM 732 O O . ALA A 1 89 ? -4.372 -5.730 2.411 1.00 97.69 89 ALA A O 1
ATOM 733 N N . PHE A 1 90 ? -2.933 -4.693 1.041 1.00 98.12 90 PHE A N 1
ATOM 734 C CA . PHE A 1 90 ? -3.290 -3.328 1.396 1.00 98.12 90 PHE A CA 1
ATOM 735 C C . PHE A 1 90 ? -4.731 -2.998 1.002 1.00 98.12 90 PHE A C 1
ATOM 737 O O . PHE A 1 90 ? -5.491 -2.514 1.837 1.00 98.12 90 PHE A O 1
ATOM 744 N N . PHE A 1 91 ? -5.151 -3.307 -0.232 1.00 97.88 91 PHE A N 1
ATOM 745 C CA . PHE A 1 91 ? -6.540 -3.064 -0.644 1.00 97.88 91 PHE A CA 1
ATOM 746 C C . PHE A 1 91 ? -7.532 -3.968 0.091 1.00 97.88 91 PHE A C 1
ATOM 748 O O . PHE A 1 91 ? -8.595 -3.495 0.487 1.00 97.88 91 PHE A O 1
ATOM 755 N N . PHE A 1 92 ? -7.164 -5.224 0.362 1.00 98.12 92 PHE A N 1
ATOM 756 C CA . PHE A 1 92 ? -7.960 -6.082 1.240 1.00 98.12 92 PHE A CA 1
ATOM 757 C C . PHE A 1 92 ? -8.105 -5.467 2.642 1.00 98.12 92 PHE A C 1
ATOM 759 O O . PHE A 1 92 ? -9.207 -5.411 3.186 1.00 98.12 92 PHE A O 1
ATOM 766 N N . ALA A 1 93 ? -7.007 -4.970 3.221 1.00 97.88 93 ALA A N 1
ATOM 767 C CA . ALA A 1 93 ? -7.007 -4.354 4.543 1.00 97.88 93 ALA A CA 1
ATOM 768 C C . ALA A 1 93 ? -7.843 -3.063 4.586 1.00 97.88 93 ALA A C 1
ATOM 770 O O . ALA A 1 93 ? -8.546 -2.841 5.568 1.00 97.88 93 ALA A O 1
ATOM 771 N N . LEU A 1 94 ? -7.835 -2.239 3.532 1.00 97.44 94 LEU A N 1
ATOM 772 C CA . LEU A 1 94 ? -8.697 -1.053 3.440 1.00 97.44 94 LEU A CA 1
ATOM 773 C C . LEU A 1 94 ? -10.186 -1.414 3.511 1.00 97.44 94 LEU A C 1
ATOM 775 O O . LEU A 1 94 ? -10.941 -0.766 4.238 1.00 97.44 94 LEU A O 1
ATOM 779 N N . ASP A 1 95 ? -10.602 -2.463 2.800 1.00 97.62 95 ASP A N 1
ATOM 780 C CA . ASP A 1 95 ? -11.986 -2.939 2.844 1.00 97.62 95 ASP A CA 1
ATOM 781 C C . ASP A 1 95 ? -12.331 -3.558 4.204 1.00 97.62 95 ASP A C 1
ATOM 783 O O . ASP A 1 95 ? -13.389 -3.269 4.769 1.00 97.62 95 ASP A O 1
ATOM 787 N N . PHE A 1 96 ? -11.425 -4.358 4.774 1.00 97.44 96 PHE A N 1
ATOM 788 C CA . PHE A 1 96 ? -11.606 -4.965 6.093 1.00 97.44 96 PHE A CA 1
ATOM 789 C C . PHE A 1 96 ? -11.716 -3.909 7.208 1.00 97.44 96 PHE A C 1
ATOM 791 O O . PHE A 1 96 ? -12.596 -3.982 8.067 1.00 97.44 96 PHE A O 1
ATOM 798 N N . PHE A 1 97 ? -10.877 -2.872 7.163 1.00 96.62 97 PHE A N 1
ATOM 799 C CA . PHE A 1 97 ? -10.835 -1.780 8.136 1.00 96.62 97 PHE A CA 1
ATOM 800 C C . PHE A 1 97 ? -11.646 -0.554 7.725 1.00 96.62 97 PHE A C 1
ATOM 802 O O . PHE A 1 97 ? -11.418 0.540 8.246 1.00 96.62 97 PHE A O 1
ATOM 809 N N . ARG A 1 98 ? -12.639 -0.709 6.848 1.00 95.44 98 ARG A N 1
ATOM 810 C CA . ARG A 1 98 ? -13.462 0.408 6.363 1.00 95.44 98 ARG A CA 1
ATOM 811 C C . ARG A 1 98 ? -14.106 1.227 7.483 1.00 95.44 98 ARG A C 1
ATOM 813 O O . ARG A 1 98 ? -14.235 2.440 7.368 1.00 95.44 98 ARG A O 1
ATOM 820 N N . ALA A 1 99 ? -14.456 0.588 8.599 1.00 93.62 99 ALA A N 1
ATOM 821 C CA . ALA A 1 99 ? -15.001 1.267 9.776 1.00 93.62 99 ALA A CA 1
ATOM 822 C C . ALA A 1 99 ? -14.005 2.227 10.465 1.00 93.62 99 ALA A C 1
ATOM 824 O O . ALA A 1 99 ? -14.431 3.110 11.205 1.00 93.62 99 ALA A O 1
ATOM 825 N N . LYS A 1 100 ? -12.696 2.065 10.228 1.00 92.69 100 LYS A N 1
ATOM 826 C CA . LYS A 1 100 ? -11.616 2.918 10.750 1.00 92.69 100 LYS A CA 1
ATOM 827 C C . LYS A 1 100 ? -11.245 4.065 9.794 1.00 92.69 100 LYS A C 1
ATOM 829 O O . LYS A 1 100 ? -10.326 4.820 10.095 1.00 92.69 100 LYS A O 1
ATOM 834 N N . GLN A 1 101 ? -11.936 4.209 8.660 1.00 95.19 101 GLN A N 1
ATOM 835 C CA . GLN A 1 101 ? -11.695 5.293 7.708 1.00 95.19 101 GLN A CA 1
ATOM 836 C C . GLN A 1 101 ? -11.928 6.671 8.365 1.00 95.19 101 GLN A C 1
ATOM 838 O O . GLN A 1 101 ? -13.011 6.903 8.917 1.00 95.19 101 GLN A O 1
ATOM 843 N N . PRO A 1 102 ? -10.961 7.610 8.295 1.00 94.56 102 PRO A N 1
ATOM 844 C CA . PRO A 1 102 ? -11.147 8.967 8.797 1.00 94.56 102 PRO A CA 1
ATOM 845 C C . PRO A 1 102 ? -12.323 9.671 8.112 1.00 94.56 102 PRO A C 1
ATOM 847 O O . PRO A 1 102 ? -12.517 9.553 6.901 1.00 94.56 102 PRO A O 1
ATOM 850 N N . ARG A 1 103 ? -13.109 10.433 8.882 1.00 94.38 103 ARG A N 1
ATOM 851 C CA . ARG A 1 103 ? -14.302 11.136 8.366 1.00 94.38 103 ARG A CA 1
ATOM 852 C C . ARG A 1 103 ? -13.966 12.204 7.326 1.00 94.38 103 ARG A C 1
ATOM 854 O O . ARG A 1 103 ? -14.801 12.524 6.490 1.00 94.38 103 ARG A O 1
ATOM 861 N N . ASP A 1 104 ? -12.771 12.765 7.414 1.00 92.44 104 ASP A N 1
ATOM 862 C CA . ASP A 1 104 ? -12.221 13.798 6.542 1.00 92.44 104 ASP A CA 1
ATOM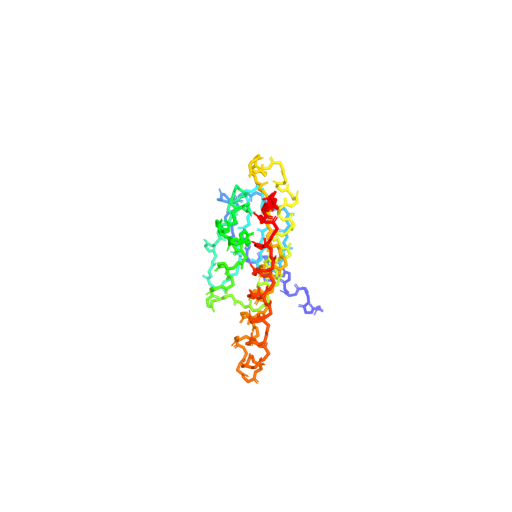 863 C C . ASP A 1 104 ? -11.383 13.227 5.386 1.00 92.44 104 ASP A C 1
ATOM 865 O O . ASP A 1 104 ? -10.786 13.989 4.625 1.00 92.44 104 ASP A O 1
ATOM 869 N N . PHE A 1 105 ? -11.353 11.901 5.204 1.00 93.12 105 PHE A N 1
ATOM 870 C CA . PHE A 1 105 ? -10.644 11.279 4.092 1.00 93.12 105 PHE A CA 1
ATOM 871 C C . PHE A 1 105 ? -11.267 11.672 2.749 1.00 93.12 105 PHE A C 1
ATOM 873 O O . PHE A 1 105 ? -12.396 11.304 2.426 1.00 93.12 105 PHE A O 1
ATOM 880 N N . GLN A 1 106 ? -10.498 12.381 1.925 1.00 91.88 106 GLN A N 1
ATOM 881 C CA . GLN A 1 106 ? -10.986 12.927 0.654 1.00 91.88 106 GLN A CA 1
ATOM 882 C C . GLN A 1 106 ? -10.859 11.954 -0.529 1.00 91.88 106 GLN A C 1
ATOM 884 O O . GLN A 1 106 ? -11.245 12.296 -1.648 1.00 91.88 106 GLN A O 1
ATOM 889 N N . GLY A 1 107 ? -10.322 10.750 -0.306 1.00 92.94 107 GLY A N 1
ATOM 890 C CA . GLY A 1 107 ? -9.975 9.776 -1.344 1.00 92.94 107 GLY A CA 1
ATOM 891 C C . GLY A 1 107 ? -8.469 9.715 -1.617 1.00 92.94 1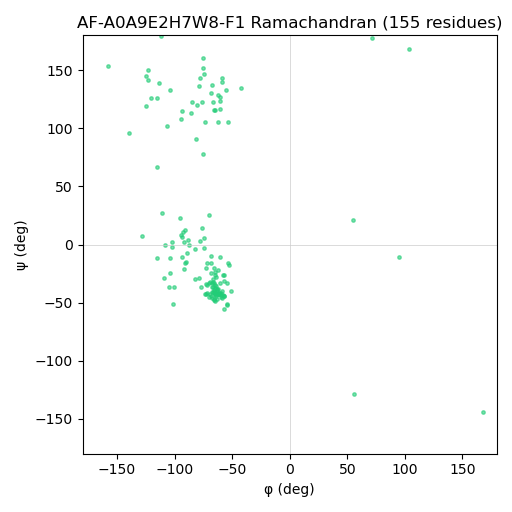07 GLY A C 1
ATOM 892 O O . GLY A 1 107 ? -7.716 10.620 -1.253 1.00 92.94 107 GLY A O 1
ATOM 893 N N . ALA A 1 108 ? -8.041 8.702 -2.365 1.00 96.31 108 ALA A N 1
ATOM 894 C CA . ALA A 1 108 ? -6.654 8.545 -2.796 1.00 96.31 108 ALA A CA 1
ATOM 895 C C . ALA A 1 108 ? -6.536 8.414 -4.318 1.00 96.31 108 ALA A C 1
ATOM 897 O O . ALA A 1 108 ? -7.374 7.773 -4.958 1.00 96.31 108 ALA A O 1
ATOM 898 N N . ASP A 1 109 ? -5.462 8.965 -4.881 1.00 96.44 109 ASP A N 1
ATOM 899 C CA . ASP A 1 109 ? -5.061 8.756 -6.273 1.00 96.44 109 ASP A CA 1
ATOM 900 C C . ASP A 1 109 ? -4.433 7.362 -6.425 1.00 96.44 109 ASP A C 1
ATOM 902 O O . ASP A 1 109 ? -3.212 7.169 -6.446 1.00 96.44 109 ASP A O 1
ATOM 906 N N . THR A 1 110 ? -5.299 6.352 -6.476 1.00 96.12 110 THR A N 1
ATOM 907 C CA . THR A 1 110 ? -4.881 4.949 -6.579 1.00 96.12 110 THR A CA 1
ATOM 908 C C . THR A 1 110 ? -4.166 4.684 -7.902 1.00 96.12 110 THR A C 1
ATOM 910 O O . THR A 1 110 ? -3.142 4.006 -7.924 1.00 96.12 110 THR A O 1
ATOM 913 N N . VAL A 1 111 ? -4.659 5.258 -9.003 1.00 94.88 111 VAL A N 1
ATOM 914 C CA . VAL A 1 111 ? -4.073 5.060 -10.334 1.00 94.88 111 VAL A CA 1
ATOM 915 C C . VAL A 1 111 ? -2.673 5.660 -10.399 1.00 94.88 111 VAL A C 1
ATOM 917 O O . VAL A 1 111 ? -1.746 4.981 -10.844 1.00 94.88 111 VAL A O 1
ATOM 920 N N . GLY A 1 112 ? -2.483 6.892 -9.925 1.00 93.62 112 GLY A N 1
ATOM 921 C CA . GLY A 1 112 ? -1.168 7.522 -9.891 1.00 93.62 112 GLY A CA 1
ATOM 922 C C . GLY A 1 112 ? -0.212 6.825 -8.930 1.00 93.62 112 GLY A C 1
ATOM 923 O O . GLY A 1 112 ? 0.953 6.643 -9.277 1.00 93.62 112 GLY A O 1
ATOM 924 N N . THR A 1 113 ? -0.699 6.338 -7.782 1.00 96.31 113 THR A N 1
ATOM 925 C CA . THR A 1 113 ? 0.104 5.514 -6.859 1.00 96.31 113 THR A CA 1
ATOM 926 C C . THR A 1 113 ? 0.650 4.270 -7.564 1.00 96.31 113 THR A C 1
ATOM 928 O O . THR A 1 113 ? 1.863 4.063 -7.607 1.00 96.31 113 THR A O 1
ATOM 931 N N . LEU A 1 114 ? -0.231 3.459 -8.159 1.00 95.19 114 LEU A N 1
ATOM 932 C CA . LEU A 1 114 ? 0.161 2.211 -8.820 1.00 95.19 114 LEU A CA 1
ATOM 933 C C . LEU A 1 114 ? 1.022 2.470 -10.064 1.00 95.19 114 LEU A C 1
ATOM 935 O O . LEU A 1 114 ? 1.933 1.699 -10.361 1.00 95.19 114 LEU A O 1
ATOM 939 N N . SER A 1 115 ? 0.783 3.579 -10.768 1.00 93.25 115 SER A N 1
ATOM 940 C CA . SER A 1 115 ? 1.606 3.992 -11.910 1.00 93.25 115 SER A CA 1
ATOM 941 C C . SER A 1 115 ? 3.036 4.330 -11.488 1.00 93.25 115 SER A C 1
ATOM 943 O O . SER A 1 115 ? 3.981 3.922 -12.161 1.00 93.25 115 SER A O 1
ATOM 945 N N . LEU A 1 116 ? 3.213 5.042 -10.369 1.00 91.94 116 LEU A N 1
ATOM 946 C CA . LEU A 1 116 ? 4.540 5.349 -9.831 1.00 91.94 116 LEU A CA 1
ATOM 947 C C . LEU A 1 116 ? 5.281 4.090 -9.376 1.00 91.94 116 LEU A C 1
ATOM 949 O O . LEU A 1 116 ? 6.451 3.938 -9.726 1.00 91.94 116 LEU A O 1
ATOM 953 N N . GLN A 1 117 ? 4.609 3.168 -8.681 1.00 93.06 117 GLN A N 1
ATOM 954 C CA . GLN A 1 117 ? 5.210 1.874 -8.332 1.00 93.06 117 GLN A CA 1
ATOM 955 C C . GLN A 1 117 ? 5.627 1.098 -9.587 1.00 93.06 117 GLN A C 1
ATOM 957 O O . GLN A 1 117 ? 6.748 0.606 -9.670 1.00 93.06 117 GLN A O 1
ATOM 962 N N . ALA A 1 118 ? 4.770 1.029 -10.613 1.00 90.06 118 ALA A N 1
ATOM 963 C CA . ALA A 1 118 ? 5.103 0.340 -11.859 1.00 90.06 118 AL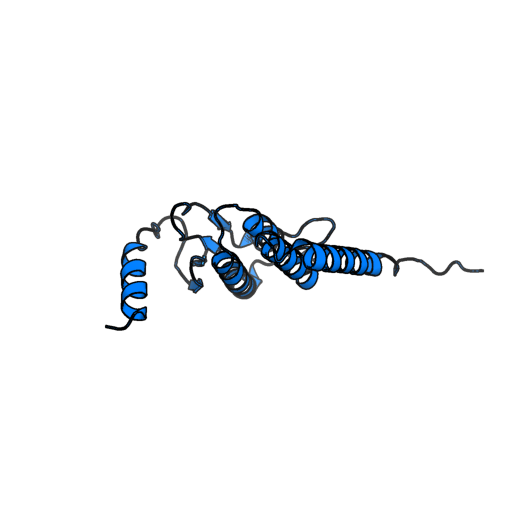A A CA 1
ATOM 964 C C . ALA A 1 118 ? 6.358 0.930 -12.530 1.00 90.06 118 ALA A C 1
ATOM 966 O O . ALA A 1 118 ? 7.213 0.186 -13.014 1.00 90.06 118 ALA A O 1
ATOM 967 N N . ILE A 1 119 ? 6.511 2.260 -12.518 1.00 87.56 119 ILE A N 1
ATOM 968 C CA . ILE A 1 119 ? 7.727 2.940 -12.992 1.00 87.56 119 ILE A CA 1
ATOM 969 C C . ILE A 1 119 ? 8.936 2.549 -12.143 1.00 87.56 119 ILE A C 1
ATOM 971 O O . ILE A 1 119 ? 9.987 2.221 -12.697 1.00 87.56 119 ILE A O 1
ATOM 975 N N . GLY A 1 120 ? 8.788 2.578 -10.817 1.00 86.44 120 GLY A N 1
ATOM 976 C CA . GLY A 1 120 ? 9.821 2.179 -9.865 1.00 86.44 120 GLY A CA 1
ATOM 977 C C . GLY A 1 120 ? 10.331 0.769 -10.146 1.00 86.44 120 GLY A C 1
ATOM 978 O O . GLY A 1 120 ? 11.526 0.578 -10.369 1.00 86.44 120 GLY A O 1
ATOM 979 N N . LEU A 1 121 ? 9.420 -0.199 -10.250 1.00 86.69 121 LEU A N 1
ATOM 980 C CA . LEU A 1 121 ? 9.721 -1.601 -10.547 1.00 86.69 121 LEU A CA 1
ATOM 981 C C . LEU A 1 121 ? 10.399 -1.785 -11.914 1.00 86.69 121 LEU A C 1
ATOM 983 O O . LEU A 1 121 ? 11.379 -2.522 -12.032 1.00 86.69 121 LEU A O 1
ATOM 987 N N . LEU A 1 122 ? 9.941 -1.083 -12.957 1.00 84.75 122 LEU A N 1
ATOM 988 C CA . LEU A 1 122 ? 10.586 -1.128 -14.277 1.00 84.75 122 LEU A CA 1
ATOM 989 C C . LEU A 1 122 ? 12.026 -0.603 -14.235 1.00 84.75 122 LEU A C 1
ATOM 991 O O . LEU A 1 122 ? 12.904 -1.158 -14.899 1.00 84.75 122 LEU A O 1
ATOM 995 N N . ASN A 1 123 ? 12.280 0.442 -13.447 1.00 82.06 123 ASN A N 1
ATOM 996 C CA . ASN A 1 123 ? 13.604 1.044 -13.313 1.00 82.06 123 ASN A CA 1
ATOM 997 C C . ASN A 1 123 ? 14.590 0.176 -12.514 1.00 82.06 123 ASN A C 1
ATOM 999 O O . ASN A 1 123 ? 15.797 0.335 -12.693 1.00 82.06 123 ASN A O 1
ATOM 1003 N N . ARG A 1 124 ? 14.114 -0.770 -11.690 1.00 81.25 124 ARG A N 1
ATOM 1004 C CA . ARG A 1 124 ? 14.977 -1.741 -10.982 1.00 81.25 124 ARG A CA 1
ATOM 1005 C C . ARG A 1 124 ? 15.645 -2.741 -11.916 1.00 81.25 124 ARG A C 1
ATOM 1007 O O . ARG A 1 124 ? 16.672 -3.314 -11.565 1.00 81.25 124 ARG A O 1
ATOM 1014 N N . ARG A 1 125 ? 15.065 -2.986 -13.095 1.00 71.44 125 ARG A N 1
ATOM 1015 C CA . ARG A 1 125 ? 15.546 -4.006 -14.031 1.00 71.44 125 ARG A CA 1
ATOM 1016 C C . ARG A 1 125 ? 16.653 -3.433 -14.921 1.00 71.44 125 ARG A C 1
ATOM 1018 O O . ARG A 1 125 ? 16.360 -2.581 -15.771 1.00 71.44 125 ARG A O 1
ATOM 1025 N N . PRO A 1 126 ? 17.911 -3.899 -14.799 1.00 58.31 126 PRO A N 1
ATOM 1026 C CA . PRO A 1 126 ? 18.977 -3.450 -15.684 1.00 58.31 126 PRO A CA 1
ATOM 1027 C C . PRO A 1 126 ? 18.634 -3.807 -17.139 1.00 58.31 126 PRO A C 1
ATOM 1029 O O . PRO A 1 126 ? 18.368 -4.961 -17.463 1.00 58.31 126 PRO A O 1
ATOM 1032 N N . GLY A 1 127 ? 18.601 -2.797 -18.014 1.00 59.09 127 GLY A N 1
ATOM 1033 C CA . GLY A 1 127 ? 18.376 -2.951 -19.459 1.00 59.09 127 GLY A CA 1
ATOM 1034 C C . GLY A 1 127 ? 16.933 -2.783 -19.963 1.00 59.09 127 GLY A C 1
ATOM 1035 O O . GLY A 1 127 ? 16.755 -2.647 -21.169 1.00 59.09 127 GLY A O 1
ATOM 1036 N N . ALA A 1 128 ? 15.917 -2.724 -19.091 1.00 54.94 128 ALA A N 1
ATOM 1037 C CA . ALA A 1 128 ? 14.505 -2.625 -19.508 1.00 54.94 128 ALA A CA 1
ATOM 1038 C C . ALA A 1 128 ? 13.847 -1.250 -19.242 1.00 54.94 128 ALA A C 1
ATOM 1040 O O . ALA A 1 128 ? 12.934 -0.851 -19.964 1.00 54.94 128 ALA A O 1
ATOM 1041 N N . GLY A 1 129 ? 14.298 -0.506 -18.223 1.00 53.12 129 GLY A N 1
ATOM 1042 C CA . GLY A 1 129 ? 13.555 0.651 -17.692 1.00 53.12 129 GLY A CA 1
ATOM 1043 C C . GLY A 1 129 ? 13.867 2.023 -18.304 1.00 53.12 129 GLY A C 1
ATOM 1044 O O . GLY A 1 129 ? 13.088 2.959 -18.142 1.00 53.12 129 GLY A O 1
ATOM 1045 N N . GLY A 1 130 ? 14.977 2.173 -19.034 1.00 59.75 130 GLY A N 1
ATOM 1046 C CA . GLY A 1 130 ? 15.556 3.497 -19.304 1.00 59.75 130 GLY A CA 1
ATOM 1047 C C . GLY A 1 130 ? 14.684 4.460 -20.119 1.00 59.75 130 GLY A C 1
ATOM 1048 O O . GLY A 1 130 ? 14.669 5.657 -19.835 1.00 59.75 130 GLY A O 1
ATOM 1049 N N . GLU A 1 131 ? 13.962 3.968 -21.128 1.00 63.00 131 GLU A N 1
ATOM 1050 C CA . GLU A 1 131 ? 13.143 4.812 -22.015 1.00 63.00 131 GLU A CA 1
ATOM 1051 C C . GLU A 1 131 ? 11.642 4.697 -21.713 1.00 63.00 131 GLU A C 1
ATOM 1053 O O . GLU A 1 131 ? 10.920 5.695 -21.753 1.00 63.00 131 GLU A O 1
ATOM 1058 N N . ILE A 1 132 ? 11.177 3.496 -21.350 1.00 64.56 132 ILE A N 1
ATOM 1059 C CA . ILE A 1 132 ? 9.777 3.228 -20.992 1.00 64.56 132 ILE A CA 1
ATOM 1060 C C . ILE A 1 132 ? 9.438 3.881 -19.647 1.00 64.56 132 ILE A C 1
ATOM 1062 O O . ILE A 1 132 ? 8.430 4.580 -19.557 1.00 64.56 132 ILE A O 1
ATOM 1066 N N . GLY A 1 133 ? 10.310 3.753 -18.640 1.00 64.69 133 GLY A N 1
ATOM 1067 C CA . GLY A 1 133 ? 10.133 4.398 -17.336 1.00 64.69 133 GLY A CA 1
ATOM 1068 C C . GLY A 1 133 ? 10.068 5.922 -17.450 1.00 64.69 133 GLY A C 1
ATOM 1069 O O . GLY A 1 133 ? 9.185 6.545 -16.870 1.00 64.69 133 GLY A O 1
ATOM 1070 N N . LYS A 1 134 ? 10.919 6.530 -18.292 1.00 68.25 134 LYS A N 1
ATOM 1071 C CA . LYS A 1 134 ? 10.886 7.980 -18.569 1.00 68.25 134 LYS A CA 1
ATOM 1072 C C . LYS A 1 134 ? 9.610 8.422 -19.289 1.00 68.25 134 LYS A C 1
ATOM 1074 O O . LYS A 1 134 ? 9.074 9.485 -18.984 1.00 68.25 134 LYS A O 1
ATOM 1079 N N . LYS A 1 135 ? 9.122 7.641 -20.262 1.00 71.00 135 LYS A N 1
ATOM 1080 C CA . LYS A 1 135 ? 7.867 7.945 -20.975 1.00 71.00 135 LYS A CA 1
ATOM 1081 C C . LYS A 1 135 ? 6.665 7.880 -20.035 1.00 71.00 135 LYS A C 1
ATOM 1083 O O . LYS A 1 135 ? 5.818 8.768 -20.092 1.00 71.00 135 LYS A O 1
ATOM 1088 N N . LEU A 1 136 ? 6.622 6.879 -19.159 1.00 66.38 136 LEU A N 1
ATOM 1089 C CA . LEU A 1 136 ? 5.528 6.704 -18.210 1.00 66.38 136 LEU A CA 1
ATOM 1090 C C . LEU A 1 136 ? 5.572 7.758 -17.089 1.00 66.38 136 LEU A C 1
ATOM 1092 O O . LEU A 1 136 ? 4.543 8.355 -16.799 1.00 66.38 136 LEU A O 1
ATOM 1096 N N . ASP A 1 137 ? 6.750 8.089 -16.545 1.00 68.56 137 ASP A N 1
ATOM 1097 C CA . ASP A 1 137 ? 6.919 9.183 -15.568 1.00 68.56 137 ASP A CA 1
ATOM 1098 C C . ASP A 1 137 ? 6.444 10.529 -16.139 1.00 68.56 137 ASP A C 1
ATOM 1100 O O . ASP A 1 137 ? 5.681 11.262 -15.509 1.00 68.56 137 ASP A O 1
ATOM 1104 N N . ASN A 1 138 ? 6.793 10.819 -17.396 1.00 72.69 138 ASN A N 1
ATOM 1105 C CA . ASN A 1 138 ? 6.287 12.001 -18.093 1.00 72.69 138 ASN A CA 1
ATOM 1106 C C . ASN A 1 138 ? 4.765 11.963 -18.311 1.00 72.69 138 ASN A C 1
ATOM 1108 O O . ASN A 1 138 ? 4.122 13.011 -18.248 1.00 72.69 138 ASN A O 1
ATOM 1112 N N . ALA A 1 139 ? 4.177 10.793 -18.571 1.00 71.62 139 ALA A N 1
ATOM 1113 C CA . ALA A 1 139 ? 2.730 10.651 -18.714 1.00 71.62 139 ALA A CA 1
ATOM 1114 C C . ALA A 1 139 ? 2.002 10.885 -17.378 1.00 71.62 139 ALA A C 1
ATOM 1116 O O . ALA A 1 139 ? 1.044 11.653 -17.338 1.00 71.62 139 ALA A O 1
ATOM 1117 N N . VAL A 1 140 ? 2.505 10.322 -16.276 1.00 69.75 140 VAL A N 1
ATOM 1118 C CA . VAL A 1 140 ? 1.957 10.526 -14.922 1.00 69.75 140 VAL A CA 1
ATOM 1119 C C . VAL A 1 140 ? 2.058 11.996 -14.501 1.00 69.75 140 VAL A C 1
ATOM 1121 O O . VAL A 1 140 ? 1.094 12.575 -13.996 1.00 69.75 140 VAL A O 1
ATOM 1124 N N . LYS A 1 141 ? 3.189 12.655 -14.781 1.00 72.50 141 LYS A N 1
ATOM 1125 C CA . LYS A 1 141 ? 3.357 14.100 -14.542 1.00 72.50 141 LYS A CA 1
ATOM 1126 C C . LYS A 1 141 ? 2.366 14.954 -15.334 1.00 72.50 141 LYS A C 1
ATOM 1128 O O . LYS A 1 141 ? 1.933 15.992 -14.845 1.00 72.50 141 LYS A O 1
ATOM 1133 N N . ARG A 1 142 ? 1.988 14.525 -16.543 1.00 69.62 142 ARG A N 1
ATOM 1134 C CA . ARG A 1 142 ? 0.981 15.219 -17.362 1.00 69.62 142 ARG A CA 1
ATOM 1135 C C . ARG A 1 142 ? -0.431 15.013 -16.826 1.00 69.62 142 ARG A C 1
ATOM 1137 O O . ARG A 1 142 ? -1.173 15.985 -16.735 1.00 69.62 142 ARG A O 1
ATOM 1144 N N . LEU A 1 143 ? -0.780 13.794 -16.423 1.00 62.38 143 LEU A N 1
ATOM 1145 C CA . LEU A 1 143 ? -2.095 13.494 -15.847 1.00 62.38 143 LEU A CA 1
ATOM 1146 C C . LEU A 1 143 ? -2.309 14.234 -14.516 1.00 62.38 143 LEU A C 1
ATOM 1148 O O . LEU A 1 143 ? -3.305 14.928 -14.361 1.00 62.38 143 LEU A O 1
ATOM 1152 N N . SER A 1 144 ? -1.307 14.243 -13.632 1.00 59.25 144 SER A N 1
ATOM 1153 C CA . SER A 1 144 ? -1.329 15.029 -12.378 1.00 59.25 144 SER A CA 1
ATOM 1154 C C . SER A 1 144 ? -1.257 16.558 -12.571 1.00 59.25 144 SER A C 1
ATOM 1156 O O . SER A 1 144 ? -1.416 17.334 -11.623 1.00 59.25 144 SER A O 1
ATOM 1158 N N . SER A 1 145 ? -0.975 17.036 -13.787 1.00 57.72 145 SER A N 1
ATOM 1159 C CA . SER A 1 145 ? -1.097 18.458 -14.139 1.00 57.72 145 SER A CA 1
ATOM 1160 C C . SER A 1 145 ? -2.463 18.820 -14.720 1.00 57.72 145 SER A C 1
ATOM 1162 O O . SER A 1 145 ? -2.836 19.984 -14.655 1.00 57.72 145 SER A O 1
ATOM 1164 N N . TYR A 1 146 ? -3.210 17.839 -15.235 1.00 50.12 146 TYR A N 1
ATOM 1165 C CA . TYR A 1 146 ? -4.515 18.046 -15.866 1.00 50.12 146 TYR A CA 1
ATOM 1166 C C . TYR A 1 146 ? -5.644 18.237 -14.841 1.00 50.12 146 TYR A C 1
ATOM 1168 O O . TYR A 1 146 ? -6.573 18.990 -15.094 1.00 50.12 146 TYR A O 1
ATOM 1176 N N . GLU A 1 147 ? -5.525 17.651 -13.648 1.00 51.34 147 GLU A N 1
ATOM 1177 C CA . GLU A 1 147 ? -6.499 17.815 -12.551 1.00 51.34 147 GLU A CA 1
ATOM 1178 C C . GLU A 1 147 ? -6.427 19.189 -11.847 1.00 51.34 147 GLU A C 1
ATOM 1180 O O . GLU A 1 147 ? -7.094 19.404 -10.841 1.00 51.34 147 GLU A O 1
ATOM 1185 N N . ARG A 1 148 ? -5.605 20.130 -12.339 1.00 50.69 148 ARG A N 1
ATOM 1186 C CA . ARG A 1 148 ? -5.397 2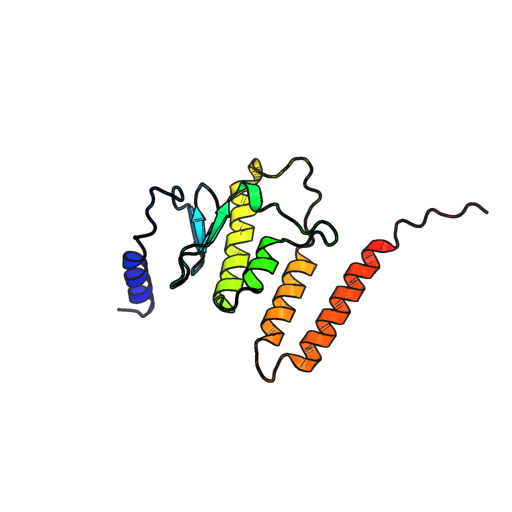1.461 -11.731 1.00 50.69 148 ARG A CA 1
ATOM 1187 C C . ARG A 1 148 ? -6.019 22.629 -12.499 1.00 50.69 148 ARG A C 1
ATOM 1189 O O . ARG A 1 148 ? -5.862 23.767 -12.062 1.00 50.69 148 ARG A O 1
ATOM 1196 N N . ASP A 1 149 ? -6.685 22.384 -13.626 1.00 49.66 149 ASP A N 1
ATOM 1197 C CA . ASP A 1 149 ? -7.183 23.460 -14.498 1.00 49.66 149 ASP A CA 1
ATOM 1198 C C . ASP A 1 149 ? -8.694 23.752 -14.378 1.00 49.66 149 ASP A C 1
ATOM 1200 O O . ASP A 1 149 ? -9.150 24.729 -14.974 1.00 49.66 149 ASP A O 1
ATOM 1204 N N . ASP A 1 150 ? -9.450 23.009 -13.559 1.00 51.41 150 ASP A N 1
ATOM 1205 C CA . ASP A 1 150 ? -10.901 23.224 -13.384 1.00 51.41 150 ASP A CA 1
ATOM 1206 C C . ASP A 1 150 ? -11.273 24.349 -12.385 1.00 51.41 150 ASP A C 1
ATOM 1208 O O . ASP A 1 150 ? -12.438 24.725 -12.297 1.00 51.41 150 ASP A O 1
ATOM 1212 N N . ASP A 1 151 ? -10.300 24.977 -11.711 1.00 52.44 151 ASP A N 1
ATOM 1213 C CA . ASP A 1 1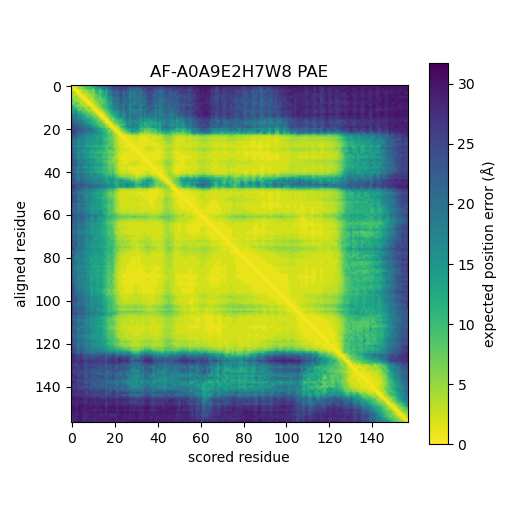51 ? -10.532 26.100 -10.774 1.00 52.44 151 ASP A CA 1
ATOM 1214 C C . ASP A 1 151 ? -10.454 27.498 -11.427 1.00 52.44 151 ASP A C 1
ATOM 1216 O O . ASP A 1 151 ? -10.383 28.525 -10.743 1.00 52.44 151 ASP A O 1
ATOM 1220 N N . LYS A 1 152 ? -10.453 27.601 -12.762 1.00 50.44 152 LYS A N 1
ATOM 1221 C CA . LYS A 1 152 ? -10.529 28.916 -13.421 1.00 50.44 152 LYS A CA 1
ATOM 1222 C C . LYS A 1 152 ? -11.980 29.387 -13.473 1.00 50.44 152 LYS A C 1
ATOM 1224 O O . LYS A 1 152 ? -12.684 29.134 -14.447 1.00 50.44 152 LYS A O 1
ATOM 1229 N N . GLU A 1 153 ? -12.390 30.121 -12.434 1.00 54.25 153 GLU A N 1
ATOM 1230 C CA . GLU A 1 153 ? -13.607 30.942 -12.446 1.00 54.25 153 GLU A CA 1
ATOM 1231 C C . GLU A 1 153 ? -13.737 31.698 -13.784 1.00 54.25 153 GLU A C 1
ATOM 1233 O O . GLU A 1 153 ? -12.755 32.282 -14.274 1.00 54.25 153 GLU A O 1
ATOM 1238 N N . PRO A 1 154 ? -14.934 31.718 -14.397 1.00 50.88 154 PRO A N 1
ATOM 1239 C CA . PRO A 1 154 ? -15.149 32.475 -15.613 1.00 50.88 154 PRO A CA 1
ATOM 1240 C C . PRO A 1 154 ? -15.009 33.959 -15.278 1.00 50.88 154 PRO A C 1
ATOM 1242 O O . PRO A 1 154 ? -15.791 34.519 -14.516 1.00 50.88 154 PRO A O 1
ATOM 1245 N N . ARG A 1 155 ? -14.000 34.613 -15.863 1.00 50.34 155 ARG A N 1
ATOM 1246 C CA . ARG A 1 155 ? -13.894 36.073 -15.819 1.00 50.34 155 ARG A CA 1
ATOM 1247 C C . ARG A 1 155 ? -15.114 36.655 -16.528 1.00 50.34 155 ARG A C 1
ATOM 1249 O O . ARG A 1 155 ? -15.198 36.589 -17.758 1.00 50.34 155 ARG A O 1
ATOM 1256 N N . GLU A 1 156 ? -16.048 37.181 -15.744 1.00 53.75 156 GLU A N 1
ATOM 1257 C CA . GLU A 1 156 ? -17.155 37.996 -16.235 1.00 53.75 156 GLU A CA 1
ATOM 1258 C C . GLU A 1 156 ? -16.584 39.171 -17.046 1.00 53.75 156 GLU A C 1
ATOM 1260 O O . GLU A 1 156 ? -15.576 39.778 -16.671 1.00 53.75 156 GLU A O 1
ATOM 1265 N N . ARG A 1 157 ? -17.172 39.386 -18.226 1.00 57.22 157 ARG A N 1
ATOM 1266 C CA . ARG A 1 157 ? -16.766 40.397 -19.210 1.00 57.22 157 ARG A CA 1
ATOM 1267 C C . ARG A 1 157 ? -17.347 41.762 -18.892 1.00 57.22 157 ARG A C 1
ATOM 1269 O O . ARG A 1 157 ? -18.519 41.796 -18.462 1.00 57.22 157 ARG A O 1
#